Protein AF-A0A8C7NZS8-F1 (afdb_monomer_lite)

pLDDT: mean 78.86, std 17.55, range [35.91, 95.44]

Radius of gyration: 17.17 Å; chains: 1; bounding box: 38×23×52 Å

Structure (mmCIF, N/CA/C/O backbone):
data_AF-A0A8C7NZS8-F1
#
_entry.id   AF-A0A8C7NZS8-F1
#
loop_
_atom_site.group_PDB
_atom_site.id
_atom_site.type_symbol
_atom_site.label_atom_id
_atom_site.label_alt_id
_atom_site.label_comp_id
_atom_site.label_asym_id
_atom_site.label_entity_id
_atom_site.label_seq_id
_atom_site.pdbx_PDB_ins_code
_atom_site.Cartn_x
_atom_site.Cartn_y
_atom_site.C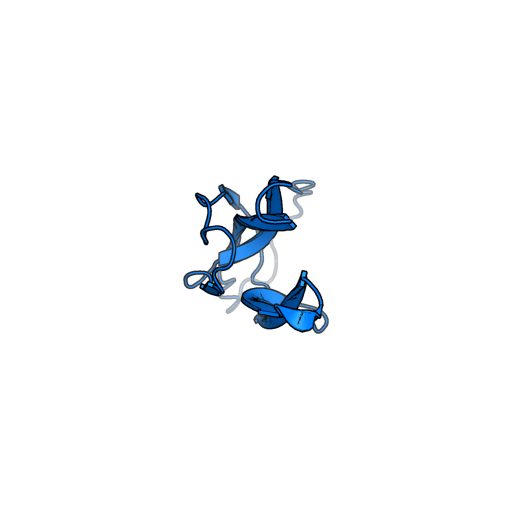artn_z
_atom_site.occupancy
_atom_site.B_iso_or_equiv
_atom_site.auth_seq_id
_atom_site.auth_comp_id
_atom_site.auth_asym_id
_atom_site.auth_atom_id
_atom_site.pdbx_PDB_model_num
ATOM 1 N N . CYS A 1 1 ? -15.276 -1.859 -0.532 1.00 84.25 1 CYS A N 1
ATOM 2 C CA . CYS A 1 1 ? -15.635 -2.904 0.446 1.00 84.25 1 CYS A CA 1
ATOM 3 C C . CYS A 1 1 ? -17.115 -2.789 0.790 1.00 84.25 1 CYS A C 1
ATOM 5 O O . CYS A 1 1 ? -17.632 -1.680 0.685 1.00 84.25 1 CYS A O 1
ATOM 7 N N . PRO A 1 2 ? -17.801 -3.887 1.157 1.00 89.44 2 PRO A N 1
ATOM 8 C CA . PRO A 1 2 ? -19.153 -3.831 1.715 1.00 89.44 2 PRO A CA 1
ATOM 9 C C . PRO A 1 2 ? -19.255 -2.863 2.901 1.00 89.44 2 PRO A C 1
ATOM 11 O O . PRO A 1 2 ? -18.247 -2.544 3.534 1.00 89.44 2 PRO A O 1
ATOM 14 N N . SER A 1 3 ? -20.472 -2.417 3.217 1.00 83.81 3 SER A N 1
ATOM 15 C CA . SER A 1 3 ? -2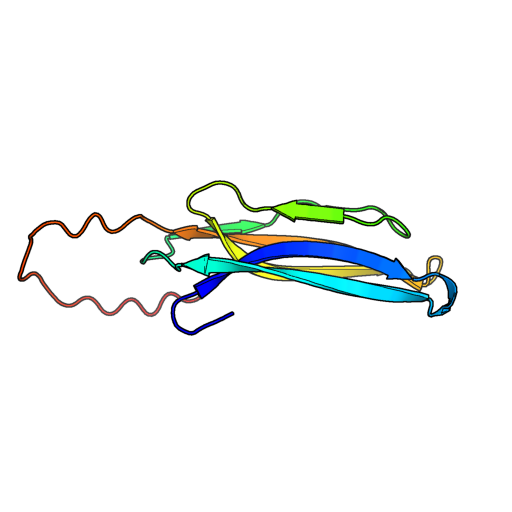0.698 -1.553 4.382 1.00 83.81 3 SER A CA 1
ATOM 16 C C . SER A 1 3 ? -20.162 -2.209 5.662 1.00 83.81 3 SER A C 1
ATOM 18 O O . SER A 1 3 ? -20.300 -3.418 5.849 1.00 83.81 3 SER A O 1
ATOM 20 N N . GLY A 1 4 ? -19.507 -1.421 6.519 1.00 79.25 4 GLY A N 1
ATOM 21 C CA . GLY A 1 4 ? -18.853 -1.914 7.737 1.00 79.25 4 GLY A CA 1
ATOM 22 C C . GLY A 1 4 ? -17.502 -2.611 7.519 1.00 79.25 4 GLY A C 1
ATOM 23 O O . GLY A 1 4 ? -16.961 -3.189 8.459 1.00 79.25 4 GLY A O 1
ATOM 24 N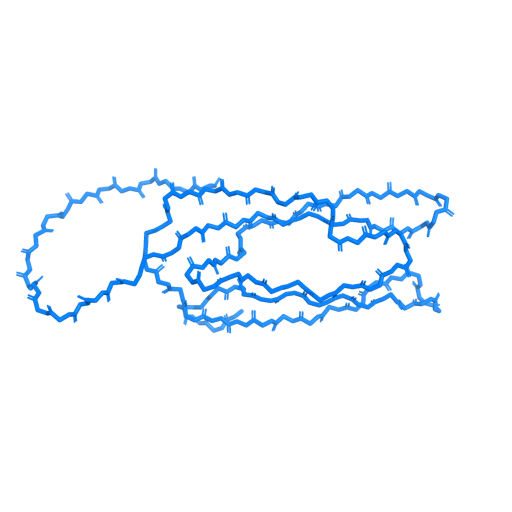 N . GLN A 1 5 ? -16.935 -2.573 6.309 1.00 85.94 5 GLN A N 1
ATOM 25 C CA . GLN A 1 5 ? -15.622 -3.150 6.011 1.00 85.94 5 GLN A CA 1
ATOM 26 C C . GLN A 1 5 ? -14.615 -2.104 5.520 1.00 85.94 5 GLN A C 1
ATOM 28 O O . GLN A 1 5 ? -14.972 -1.126 4.864 1.00 85.94 5 GLN A O 1
ATOM 33 N N . SER A 1 6 ? -13.336 -2.367 5.779 1.00 87.56 6 SER A N 1
ATOM 34 C CA . SER A 1 6 ? -12.194 -1.571 5.322 1.00 87.56 6 SER A CA 1
ATOM 35 C C . SER A 1 6 ? -11.220 -2.432 4.517 1.00 87.56 6 SER A C 1
ATOM 37 O O . SER A 1 6 ? -11.222 -3.663 4.625 1.00 87.56 6 SER A O 1
ATOM 39 N N . ILE A 1 7 ? -10.387 -1.781 3.701 1.00 90.50 7 ILE A N 1
ATOM 40 C CA . ILE A 1 7 ? -9.341 -2.462 2.934 1.00 90.50 7 ILE A CA 1
ATOM 41 C C . ILE A 1 7 ? -8.312 -3.046 3.910 1.00 90.50 7 ILE A C 1
ATOM 43 O O . ILE A 1 7 ? -7.854 -2.380 4.840 1.00 90.50 7 ILE A O 1
ATOM 47 N N . SER A 1 8 ? -7.958 -4.308 3.697 1.00 89.25 8 SER A N 1
ATOM 48 C CA . SER A 1 8 ? -7.003 -5.067 4.512 1.00 89.25 8 SER A CA 1
ATOM 49 C C . SER A 1 8 ? -5.827 -5.624 3.724 1.00 89.25 8 SER A C 1
ATOM 51 O O . SER A 1 8 ? -4.814 -6.005 4.315 1.00 89.25 8 SER A O 1
ATOM 53 N N . ARG A 1 9 ? -5.968 -5.693 2.400 1.00 92.25 9 ARG A N 1
ATOM 54 C CA . ARG A 1 9 ? -4.948 -6.178 1.480 1.00 92.25 9 ARG A CA 1
ATOM 55 C C . ARG A 1 9 ? -5.040 -5.410 0.175 1.00 92.25 9 ARG A C 1
ATOM 57 O O . ARG A 1 9 ? -6.140 -5.183 -0.326 1.00 92.25 9 ARG A O 1
ATOM 64 N N . ILE A 1 10 ? -3.884 -5.062 -0.370 1.00 95.06 10 ILE A N 1
ATOM 65 C CA . ILE A 1 10 ? -3.748 -4.495 -1.707 1.00 95.06 10 ILE A CA 1
ATOM 66 C C . ILE A 1 10 ? -2.690 -5.306 -2.436 1.00 95.06 10 ILE A C 1
ATOM 68 O O . ILE A 1 10 ? -1.572 -5.475 -1.944 1.00 95.06 10 ILE A O 1
ATOM 72 N N . VAL A 1 11 ? -3.047 -5.796 -3.615 1.00 94.31 11 VAL A N 1
ATOM 73 C CA . VAL A 1 11 ? -2.107 -6.396 -4.555 1.00 94.31 11 VAL A CA 1
ATOM 74 C C . VAL A 1 11 ? -2.068 -5.558 -5.802 1.00 94.31 11 VAL A C 1
ATOM 76 O O . VAL A 1 11 ? -3.099 -5.094 -6.288 1.00 94.31 11 VAL A O 1
ATOM 79 N N . SER A 1 12 ? 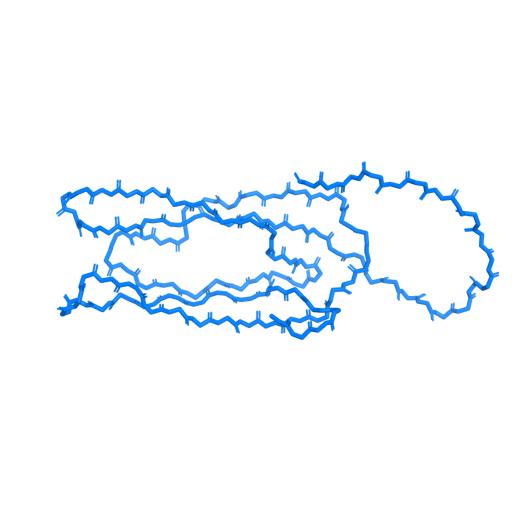-0.856 -5.363 -6.294 1.00 94.44 12 SER A N 1
ATOM 80 C CA . SER A 1 12 ? -0.613 -4.652 -7.528 1.00 94.44 12 SER A CA 1
ATOM 81 C C . SER A 1 12 ? 0.303 -5.461 -8.417 1.00 94.44 12 SER A C 1
ATOM 83 O O . SER A 1 12 ? 1.382 -5.881 -7.991 1.00 94.44 12 SER A O 1
ATOM 85 N N . GLU A 1 13 ? -0.109 -5.613 -9.667 1.00 91.81 13 GLU A N 1
ATOM 86 C CA . GLU A 1 13 ? 0.711 -6.180 -10.728 1.00 91.81 13 GLU A CA 1
ATOM 87 C C . GLU A 1 13 ? 0.970 -5.123 -11.794 1.00 91.81 13 GLU A C 1
ATOM 89 O O . GLU A 1 13 ? 0.091 -4.330 -12.136 1.00 91.81 13 GLU A O 1
ATOM 94 N N . HIS A 1 14 ? 2.197 -5.097 -12.307 1.00 85.81 14 HIS A N 1
ATOM 95 C CA . HIS A 1 14 ? 2.567 -4.204 -13.394 1.00 85.81 14 HIS A CA 1
ATOM 96 C C . HIS A 1 14 ? 2.210 -4.837 -14.738 1.00 85.81 14 HIS A C 1
ATOM 98 O O . HIS A 1 14 ? 2.593 -5.977 -15.004 1.00 85.81 14 HIS A O 1
ATOM 104 N N . HIS A 1 15 ? 1.503 -4.102 -15.594 1.00 85.00 15 HIS A N 1
ATOM 105 C CA . HIS A 1 15 ? 1.133 -4.566 -16.922 1.00 85.00 15 HIS A CA 1
ATOM 106 C C . HIS A 1 15 ? 1.962 -3.852 -17.994 1.00 85.00 15 HIS A C 1
ATOM 108 O O . HIS A 1 15 ? 1.534 -2.845 -18.552 1.00 85.00 15 HIS A O 1
ATOM 114 N N . ASN A 1 16 ? 3.117 -4.428 -18.339 1.00 79.62 16 ASN A N 1
ATOM 115 C CA . ASN A 1 16 ? 4.101 -3.825 -19.254 1.00 79.62 16 ASN A CA 1
ATOM 116 C C . ASN A 1 16 ? 3.494 -3.342 -20.584 1.00 79.62 16 ASN A C 1
ATOM 118 O O . ASN A 1 16 ? 3.801 -2.265 -21.059 1.00 79.62 16 ASN A O 1
ATOM 122 N N . LYS A 1 17 ? 2.560 -4.079 -21.198 1.00 82.81 17 LYS A N 1
ATOM 123 C CA . LYS A 1 17 ? 1.975 -3.640 -22.483 1.00 82.81 17 LYS A CA 1
ATOM 124 C C . LYS A 1 17 ? 1.138 -2.351 -22.371 1.00 82.81 17 LYS A C 1
ATOM 126 O O . LYS A 1 17 ? 0.934 -1.674 -23.374 1.00 82.81 17 LYS A O 1
ATOM 131 N N . HIS A 1 18 ? 0.615 -2.045 -21.186 1.00 80.25 18 HIS A N 1
ATOM 132 C CA . HIS A 1 18 ? -0.178 -0.837 -20.935 1.00 80.25 18 HIS A CA 1
ATOM 133 C C . HIS A 1 18 ? 0.572 0.182 -20.066 1.00 80.25 18 HIS A C 1
ATOM 135 O O . HIS A 1 18 ? 0.021 1.250 -19.836 1.00 80.25 18 HIS A O 1
ATOM 141 N N . GLU A 1 19 ? 1.792 -0.152 -19.614 1.00 81.56 19 GLU A N 1
ATOM 142 C CA . GLU A 1 19 ? 2.625 0.625 -18.683 1.00 81.56 19 GLU A CA 1
ATOM 143 C C . GLU A 1 19 ? 1.819 1.199 -17.502 1.00 81.56 19 GLU A C 1
ATOM 145 O O . GLU A 1 19 ? 1.983 2.340 -17.080 1.00 81.56 19 GLU A O 1
ATOM 150 N N . ASP A 1 20 ? 0.886 0.394 -16.982 1.00 82.94 20 ASP A N 1
ATOM 151 C CA . ASP A 1 20 ? 0.054 0.754 -15.835 1.00 82.94 20 ASP A CA 1
ATOM 152 C C . ASP A 1 20 ? -0.215 -0.472 -14.956 1.00 82.94 20 ASP A C 1
ATOM 154 O O . ASP A 1 20 ? 0.170 -1.605 -15.272 1.00 82.94 20 ASP A O 1
ATOM 158 N N . ARG A 1 21 ? -0.839 -0.249 -13.800 1.00 89.69 21 ARG A N 1
ATOM 159 C CA . ARG A 1 21 ? -0.998 -1.260 -12.753 1.00 89.69 21 ARG A CA 1
ATOM 160 C C . ARG A 1 21 ? -2.418 -1.804 -12.671 1.00 89.69 21 ARG A C 1
ATOM 162 O O . ARG A 1 21 ? -3.391 -1.054 -12.644 1.00 89.69 21 ARG A O 1
ATOM 169 N N . LEU A 1 22 ? -2.509 -3.123 -12.541 1.00 93.00 22 LEU A N 1
ATOM 170 C CA . LEU A 1 22 ? -3.719 -3.832 -12.136 1.00 93.00 22 LEU A CA 1
ATOM 171 C C . LEU A 1 22 ? -3.775 -3.903 -10.610 1.00 93.00 22 LEU A C 1
ATOM 173 O O . LEU A 1 22 ? -2.735 -4.011 -9.956 1.00 93.00 2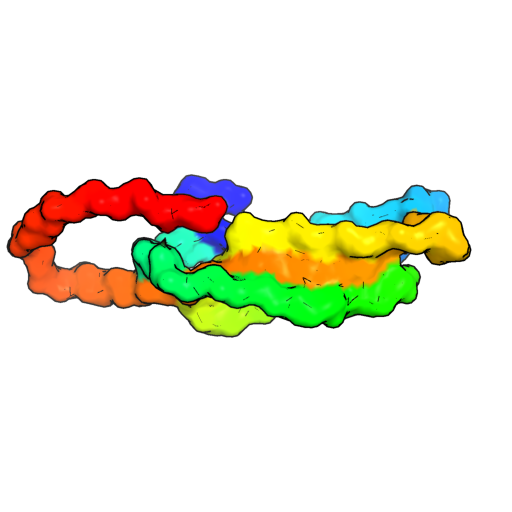2 LEU A O 1
ATOM 177 N N . TRP A 1 23 ? -4.985 -3.844 -10.054 1.00 94.31 23 TRP A N 1
ATOM 178 C CA . TRP A 1 23 ? -5.220 -3.737 -8.615 1.00 94.31 23 TRP A CA 1
ATOM 179 C C . TRP A 1 23 ? -6.227 -4.777 -8.133 1.00 94.31 23 TRP A C 1
ATOM 181 O O . TRP A 1 23 ? -7.315 -4.892 -8.696 1.00 94.31 23 TRP A O 1
ATOM 191 N N . ASP A 1 24 ? -5.880 -5.482 -7.058 1.00 95.44 24 ASP A N 1
ATOM 192 C CA . ASP A 1 24 ? -6.769 -6.389 -6.327 1.00 95.44 24 ASP A CA 1
ATOM 193 C C . ASP A 1 24 ? -6.846 -5.980 -4.848 1.00 95.44 24 ASP A C 1
ATOM 195 O O . ASP A 1 24 ? -5.833 -5.678 -4.208 1.00 95.44 24 ASP A O 1
ATOM 199 N N . PHE A 1 25 ? -8.064 -5.963 -4.305 1.00 94.44 25 PHE A N 1
ATOM 200 C CA . PHE A 1 25 ? -8.367 -5.438 -2.976 1.00 94.44 25 PHE A CA 1
ATOM 201 C C . PHE A 1 25 ? -9.032 -6.503 -2.106 1.00 94.44 25 PHE A C 1
ATOM 203 O O . PHE A 1 25 ? -10.124 -6.984 -2.401 1.00 94.44 25 PHE A O 1
ATOM 210 N N . GLY A 1 26 ? -8.409 -6.803 -0.967 1.00 92.25 26 GLY A N 1
ATOM 211 C CA . GLY A 1 26 ? -9.035 -7.567 0.107 1.00 92.25 26 GLY A CA 1
ATOM 212 C C . GLY A 1 26 ? -9.735 -6.644 1.100 1.00 92.25 26 GLY A C 1
ATOM 213 O O . GLY A 1 26 ? -9.203 -5.595 1.468 1.00 92.25 26 GLY A O 1
ATOM 214 N N . CYS A 1 27 ? -10.915 -7.054 1.558 1.00 90.69 27 CYS A N 1
ATOM 215 C CA . CYS A 1 27 ? -11.705 -6.336 2.555 1.00 90.69 27 CYS A CA 1
ATOM 216 C C . CYS A 1 27 ? -11.836 -7.158 3.839 1.00 90.69 27 CYS A C 1
ATOM 218 O O . CYS A 1 27 ? -11.848 -8.389 3.801 1.00 90.69 27 CYS A O 1
ATOM 220 N N . LYS A 1 28 ? -11.957 -6.483 4.984 1.00 86.06 28 LYS A N 1
ATOM 221 C CA . LYS A 1 28 ? -12.318 -7.112 6.262 1.00 86.06 28 LYS A CA 1
ATOM 222 C C . LYS A 1 28 ? -13.207 -6.203 7.096 1.00 86.06 28 LYS A C 1
ATOM 224 O O . LYS A 1 28 ? -13.221 -4.994 6.875 1.00 86.06 28 LYS A O 1
ATOM 229 N N . ALA A 1 29 ? -13.923 -6.783 8.058 1.00 82.00 29 ALA A N 1
ATOM 230 C CA . ALA A 1 29 ? -14.719 -6.025 9.019 1.00 82.00 29 ALA A CA 1
ATOM 231 C C . ALA A 1 29 ? -13.872 -4.933 9.686 1.00 82.00 29 ALA A C 1
ATOM 233 O O . ALA A 1 29 ? -12.751 -5.184 10.137 1.00 82.00 29 ALA A O 1
ATOM 234 N N . ARG A 1 30 ? -14.410 -3.715 9.716 1.00 70.88 30 ARG A N 1
ATOM 235 C CA . ARG A 1 30 ? -13.830 -2.617 10.478 1.00 70.88 30 ARG A CA 1
ATOM 236 C C . ARG A 1 30 ? -14.184 -2.847 11.942 1.00 70.88 30 ARG A C 1
ATOM 238 O O . ARG A 1 30 ? -15.359 -2.940 12.278 1.00 70.88 30 ARG A O 1
ATOM 245 N N . LEU A 1 31 ? -13.166 -2.959 12.784 1.00 71.00 31 LEU A N 1
ATOM 246 C CA . LEU A 1 31 ? -13.334 -2.959 14.233 1.00 71.00 31 LEU A CA 1
ATOM 247 C C . LEU A 1 31 ? -13.225 -1.499 14.710 1.00 71.00 31 LEU A C 1
ATOM 249 O O . LEU A 1 31 ? -12.563 -0.688 14.055 1.00 71.00 31 LEU A O 1
ATOM 253 N N . ASP A 1 32 ? -13.941 -1.125 15.765 1.00 69.31 32 ASP A N 1
ATOM 254 C CA . ASP A 1 32 ? -14.067 0.283 16.144 1.00 69.31 32 ASP A CA 1
ATOM 255 C C . ASP A 1 32 ? -12.775 0.882 16.722 1.00 69.31 32 ASP A C 1
ATOM 257 O O . ASP A 1 32 ? -11.875 0.197 17.206 1.00 69.31 32 ASP A O 1
ATOM 261 N N . SER A 1 33 ? -12.755 2.217 16.699 1.00 62.84 33 SER A N 1
ATOM 262 C CA . SER A 1 33 ? -11.740 3.118 17.247 1.00 62.84 33 SER A CA 1
ATOM 263 C C . SER A 1 33 ? -10.328 2.930 16.684 1.00 62.84 33 SER A C 1
ATOM 265 O O . SER A 1 33 ? -9.533 2.110 17.142 1.00 62.84 33 SER A O 1
ATOM 267 N N . ALA A 1 34 ? -10.000 3.777 15.709 1.00 61.78 34 ALA A N 1
ATOM 268 C CA . ALA A 1 34 ? -8.636 3.990 15.258 1.00 61.78 34 ALA A CA 1
ATOM 269 C C . ALA A 1 34 ? -7.906 4.915 16.235 1.00 61.78 34 ALA A C 1
ATOM 271 O O . ALA A 1 34 ? -8.390 6.001 16.548 1.00 61.78 34 ALA A O 1
ATOM 272 N N . THR A 1 35 ? -6.753 4.487 16.747 1.00 67.88 35 THR A N 1
ATOM 273 C CA . THR A 1 35 ? -5.994 5.278 17.740 1.00 67.88 35 THR A CA 1
ATOM 274 C C . THR A 1 35 ? -4.560 5.590 17.329 1.00 67.88 35 THR A C 1
ATOM 276 O O . THR A 1 35 ? -4.017 6.578 17.811 1.00 67.88 35 THR A O 1
ATOM 279 N N . ASN A 1 36 ? -3.960 4.814 16.418 1.00 74.62 36 ASN A N 1
ATOM 280 C CA . ASN A 1 36 ? -2.565 4.983 16.002 1.00 74.62 36 ASN A CA 1
ATOM 281 C C . ASN A 1 36 ? -2.437 4.862 14.475 1.00 74.62 36 ASN A C 1
ATOM 283 O O . ASN A 1 36 ? -2.660 3.769 13.956 1.00 74.62 36 ASN A O 1
ATOM 287 N N . CYS A 1 37 ? -2.060 5.950 13.787 1.00 78.31 37 CYS A N 1
ATOM 288 C CA . CYS A 1 37 ? -1.742 5.952 12.352 1.00 78.31 37 CYS A CA 1
ATOM 289 C C . CYS A 1 37 ? -0.230 5.634 12.159 1.00 78.31 37 CYS A C 1
ATOM 291 O O . CYS A 1 37 ? 0.626 6.255 12.793 1.00 78.31 37 CYS A O 1
ATOM 293 N N . PHE A 1 38 ? 0.117 4.678 11.292 1.00 84.69 38 PHE A N 1
ATOM 294 C CA . PHE A 1 38 ? 1.500 4.344 10.901 1.00 84.69 38 PHE A CA 1
ATOM 295 C C . PHE A 1 38 ? 1.625 4.319 9.380 1.00 84.69 38 PHE A C 1
ATOM 297 O O . PHE A 1 38 ? 0.750 3.774 8.717 1.00 84.69 38 PHE A O 1
ATOM 304 N N . THR A 1 39 ? 2.720 4.839 8.824 1.00 90.25 39 THR A N 1
ATOM 305 C CA . THR A 1 39 ? 2.988 4.789 7.378 1.00 90.25 39 THR A CA 1
ATOM 306 C C . THR A 1 39 ? 4.201 3.913 7.092 1.00 90.25 39 THR A C 1
ATOM 308 O O . THR A 1 39 ? 5.254 4.088 7.704 1.00 90.25 39 THR A O 1
ATOM 311 N N . SER A 1 40 ? 4.070 2.987 6.141 1.00 91.50 40 SER A N 1
ATOM 312 C CA . SER A 1 40 ? 5.165 2.108 5.729 1.00 91.50 40 SER A CA 1
ATOM 313 C C . SER A 1 40 ? 6.290 2.858 5.002 1.00 91.50 40 SER A C 1
ATOM 315 O O . SER A 1 40 ? 6.110 3.941 4.437 1.00 91.50 40 SER A O 1
ATOM 317 N N . SER A 1 41 ? 7.454 2.212 4.909 1.00 94.31 41 SER A N 1
ATOM 318 C CA . SER A 1 41 ? 8.403 2.472 3.821 1.00 94.31 41 SER A CA 1
ATOM 319 C C . SER A 1 41 ? 7.790 2.106 2.460 1.00 94.31 41 SER A C 1
ATOM 321 O O . SER A 1 41 ? 6.678 1.572 2.395 1.00 94.31 41 SER A O 1
ATOM 323 N N . HIS A 1 42 ? 8.507 2.381 1.362 1.00 95.06 42 HIS A N 1
ATOM 324 C CA . HIS A 1 42 ? 8.075 1.885 0.055 1.00 95.06 42 HIS A CA 1
ATOM 325 C C . HIS A 1 42 ? 7.970 0.357 0.093 1.00 95.06 42 HIS A C 1
ATOM 327 O O . HIS A 1 42 ? 8.876 -0.313 0.590 1.00 95.06 42 HIS A O 1
ATOM 333 N N . VAL A 1 43 ? 6.845 -0.174 -0.379 1.00 94.88 43 VAL A N 1
ATOM 334 C CA . VAL A 1 43 ? 6.542 -1.612 -0.343 1.00 94.88 43 VAL A CA 1
ATOM 335 C C . VAL A 1 43 ? 6.975 -2.340 -1.613 1.00 94.88 43 VAL A C 1
ATOM 337 O O . VAL A 1 43 ? 6.878 -3.562 -1.685 1.00 94.88 43 VAL A O 1
ATOM 340 N N . ASN A 1 44 ? 7.421 -1.593 -2.622 1.00 94.38 44 ASN A N 1
ATOM 341 C CA . ASN A 1 44 ? 7.894 -2.108 -3.895 1.00 94.38 44 ASN A CA 1
ATOM 342 C C . ASN A 1 44 ? 8.936 -1.175 -4.512 1.00 94.38 44 ASN A C 1
ATOM 344 O O . ASN A 1 44 ? 8.896 0.038 -4.297 1.00 94.38 44 ASN A O 1
ATOM 348 N N . ASP A 1 45 ? 9.777 -1.760 -5.358 1.00 93.44 45 ASP A N 1
ATOM 349 C CA . ASP A 1 45 ? 10.604 -1.034 -6.319 1.00 93.44 45 ASP A CA 1
ATOM 350 C C . ASP A 1 45 ? 9.821 -0.770 -7.619 1.00 93.44 45 ASP A C 1
ATOM 352 O O . ASP A 1 45 ? 8.750 -1.352 -7.857 1.00 93.44 45 ASP A O 1
ATOM 356 N N . PHE A 1 46 ? 10.355 0.098 -8.483 1.00 90.25 46 PHE A N 1
ATOM 357 C CA . PHE A 1 46 ? 9.810 0.313 -9.826 1.00 90.25 46 PHE A CA 1
ATOM 358 C C . PHE A 1 46 ? 9.750 -0.999 -10.613 1.00 90.25 46 PHE A C 1
ATOM 360 O O . PHE A 1 46 ? 10.577 -1.892 -10.436 1.00 90.25 46 PHE A O 1
ATOM 367 N N . ASP A 1 47 ? 8.726 -1.138 -11.452 1.00 87.69 47 ASP A N 1
ATOM 368 C CA . ASP A 1 47 ? 8.485 -2.311 -12.309 1.00 87.69 47 ASP A CA 1
ATOM 369 C C . ASP A 1 47 ? 8.258 -3.620 -11.548 1.00 87.69 47 ASP A C 1
ATOM 371 O O . ASP A 1 47 ? 8.151 -4.692 -12.148 1.00 87.69 47 ASP A O 1
ATOM 375 N N . LYS A 1 48 ? 8.142 -3.554 -10.214 1.00 92.31 48 LYS A N 1
ATOM 376 C CA . LYS A 1 48 ? 7.857 -4.712 -9.370 1.00 92.31 48 LYS A CA 1
ATOM 377 C C . LYS A 1 48 ? 6.399 -4.753 -8.910 1.00 92.31 48 LYS A C 1
ATOM 379 O O . LYS A 1 48 ? 5.814 -3.707 -8.580 1.00 92.31 48 LYS A O 1
ATOM 384 N N . PRO A 1 49 ? 5.806 -5.962 -8.876 1.00 92.38 49 PRO A N 1
ATOM 385 C CA . PRO A 1 49 ? 4.532 -6.184 -8.219 1.00 92.38 49 PRO A CA 1
ATOM 386 C C . PRO A 1 49 ? 4.710 -6.145 -6.700 1.00 92.38 49 PRO A C 1
ATOM 388 O O . PRO A 1 49 ? 5.823 -6.264 -6.181 1.00 92.38 49 PRO A O 1
ATOM 391 N N . PHE A 1 50 ? 3.600 -6.036 -5.983 1.00 94.06 50 PHE A N 1
ATOM 392 C CA . PHE A 1 50 ? 3.584 -6.267 -4.544 1.00 94.06 50 PHE A CA 1
ATOM 393 C C . PHE A 1 50 ? 2.272 -6.892 -4.100 1.00 94.06 50 PHE A C 1
ATOM 395 O O . PHE A 1 50 ? 1.221 -6.681 -4.701 1.00 94.06 50 PHE A O 1
ATOM 402 N N . ASN A 1 51 ? 2.348 -7.625 -2.995 1.00 93.44 51 ASN A N 1
ATOM 403 C CA . ASN A 1 51 ? 1.197 -8.095 -2.246 1.00 93.44 51 ASN A CA 1
ATOM 404 C C . ASN A 1 51 ? 1.380 -7.640 -0.804 1.00 93.44 51 ASN A C 1
ATOM 406 O O . ASN A 1 51 ? 2.233 -8.168 -0.091 1.00 93.44 51 ASN A O 1
ATOM 410 N N . TYR A 1 52 ? 0.620 -6.623 -0.409 1.00 88.12 52 TYR A N 1
ATOM 411 C CA . TYR A 1 52 ? 0.735 -6.033 0.910 1.00 88.12 52 TYR A CA 1
ATOM 412 C C . TYR A 1 52 ? -0.518 -6.323 1.726 1.00 88.12 52 TYR A C 1
ATOM 414 O O . TYR A 1 52 ? -1.628 -5.933 1.356 1.00 88.12 52 TYR A O 1
ATOM 422 N N . GLN A 1 53 ? -0.327 -7.004 2.852 1.00 87.19 53 GLN A N 1
ATOM 423 C CA . GLN A 1 53 ? -1.390 -7.379 3.771 1.00 87.19 53 GLN A CA 1
ATOM 424 C C . GLN A 1 53 ? -1.114 -6.788 5.148 1.00 87.19 53 GLN A C 1
ATOM 426 O O . GLN A 1 53 ? -0.020 -6.937 5.692 1.00 87.19 53 GLN A O 1
ATOM 431 N N . CYS A 1 54 ? -2.125 -6.141 5.723 1.00 81.06 54 CYS A N 1
ATOM 432 C CA . CYS A 1 54 ? -2.012 -5.611 7.072 1.00 81.06 54 CYS A CA 1
ATOM 433 C C . CYS A 1 54 ? -1.935 -6.745 8.100 1.00 81.06 54 CYS A C 1
ATOM 435 O O . CYS A 1 54 ? -2.690 -7.722 7.986 1.00 81.06 54 CYS A O 1
ATOM 437 N N . PRO A 1 55 ? -1.122 -6.579 9.156 1.00 76.12 55 PRO A N 1
ATOM 438 C CA . PRO A 1 55 ? -1.218 -7.393 10.358 1.00 76.12 55 PRO A CA 1
ATOM 439 C C . PRO A 1 55 ? -2.645 -7.437 10.932 1.00 76.12 55 PRO A C 1
ATOM 441 O O . PRO A 1 55 ? -3.515 -6.604 10.629 1.00 76.12 55 PRO A O 1
ATOM 444 N N . SER A 1 56 ? -2.894 -8.427 11.791 1.00 75.12 56 SER A N 1
ATOM 445 C CA . SER A 1 56 ? -4.145 -8.520 12.548 1.00 75.12 56 SER A CA 1
ATOM 446 C C . SER A 1 56 ? -4.428 -7.207 13.280 1.00 75.12 56 SER A C 1
ATOM 448 O O . SER A 1 56 ? -3.507 -6.529 13.729 1.00 75.12 56 SER A O 1
ATOM 450 N N . HIS A 1 57 ? -5.709 -6.844 13.378 1.00 77.62 57 HIS A N 1
ATOM 451 C CA . HIS A 1 57 ? -6.147 -5.603 14.029 1.00 77.62 57 HIS A CA 1
ATOM 452 C C . HIS A 1 57 ? -5.621 -4.308 13.388 1.00 77.62 57 HIS A C 1
ATOM 454 O O . HIS A 1 57 ? -5.551 -3.291 14.062 1.00 77.62 57 HIS A O 1
ATOM 460 N N . GLN A 1 58 ? -5.272 -4.305 12.096 1.00 83.81 58 GLN A N 1
ATOM 461 C CA . GLN A 1 58 ? -4.958 -3.069 11.362 1.00 83.81 58 GLN A CA 1
ATOM 462 C C . GLN A 1 58 ? -5.704 -2.962 10.034 1.00 83.81 58 GLN A C 1
ATOM 464 O O . GLN A 1 58 ? -5.898 -3.971 9.360 1.00 83.81 58 GLN A O 1
ATOM 469 N N . VAL A 1 59 ? -6.106 -1.764 9.626 1.00 86.12 59 VAL A N 1
ATOM 470 C CA . VAL A 1 59 ? -6.739 -1.512 8.316 1.00 86.12 59 VAL A CA 1
ATOM 471 C C . VAL A 1 59 ? -5.964 -0.454 7.544 1.00 86.12 59 VAL A C 1
ATOM 473 O O . VAL A 1 59 ? -5.311 0.386 8.156 1.00 86.12 59 VAL A O 1
ATOM 476 N N . ILE A 1 60 ? -6.030 -0.494 6.211 1.00 88.44 60 ILE A N 1
ATOM 477 C CA . ILE A 1 60 ? -5.430 0.538 5.355 1.00 88.44 60 ILE A CA 1
ATOM 478 C C . ILE A 1 60 ? -6.352 1.752 5.342 1.00 88.44 60 ILE A C 1
ATOM 480 O O . ILE A 1 60 ? -7.530 1.627 4.999 1.00 88.44 60 ILE A O 1
ATOM 484 N N . THR A 1 61 ? -5.803 2.914 5.681 1.00 87.19 61 THR A N 1
ATOM 485 C CA . THR A 1 61 ? -6.524 4.196 5.697 1.00 87.19 61 THR A CA 1
ATOM 486 C C . THR A 1 61 ? -5.923 5.240 4.767 1.00 87.19 61 THR A C 1
ATOM 488 O O . THR A 1 61 ? -6.600 6.201 4.417 1.00 87.19 61 THR A O 1
ATOM 491 N N . GLY A 1 62 ? -4.705 5.014 4.268 1.00 89.25 62 GLY A N 1
ATOM 492 C CA . GLY A 1 62 ? -4.072 5.898 3.294 1.00 89.25 62 GLY A CA 1
ATOM 493 C C . GLY A 1 62 ? -3.147 5.172 2.327 1.00 89.25 62 GLY A C 1
ATOM 494 O O . GLY A 1 62 ? -2.656 4.073 2.592 1.00 89.25 62 GLY A O 1
ATOM 495 N N . MET A 1 63 ? -2.902 5.815 1.190 1.00 93.25 63 MET A N 1
ATOM 496 C CA . MET A 1 63 ? -2.024 5.339 0.126 1.00 93.25 63 MET A CA 1
ATOM 497 C C . MET A 1 63 ? -1.272 6.531 -0.460 1.00 93.25 63 MET A C 1
ATOM 499 O O . MET A 1 63 ? -1.873 7.552 -0.787 1.00 93.25 63 MET A O 1
ATOM 503 N N . ASN A 1 64 ? 0.043 6.404 -0.590 1.00 94.38 64 ASN A N 1
ATOM 504 C CA . ASN A 1 64 ? 0.912 7.424 -1.164 1.00 94.38 64 ASN A CA 1
ATOM 505 C C . ASN A 1 64 ? 1.834 6.785 -2.203 1.00 94.38 64 ASN A C 1
ATOM 507 O O . ASN A 1 64 ? 2.316 5.672 -2.000 1.00 94.38 64 ASN A O 1
ATOM 511 N N . SER A 1 65 ? 2.086 7.490 -3.302 1.00 94.12 65 SER A N 1
ATOM 512 C CA . SER A 1 65 ? 2.982 7.023 -4.358 1.00 94.12 65 SER A CA 1
ATOM 513 C C . SER A 1 65 ? 4.056 8.034 -4.697 1.00 94.12 65 SER A C 1
ATOM 515 O O . SER A 1 65 ? 3.787 9.235 -4.734 1.00 94.12 65 SER A O 1
ATOM 517 N N . TYR A 1 66 ? 5.221 7.523 -5.079 1.00 94.75 66 TYR A N 1
ATOM 518 C CA . TYR A 1 66 ? 6.239 8.274 -5.799 1.00 94.75 66 TYR A CA 1
ATOM 519 C C . TYR A 1 66 ? 6.352 7.742 -7.229 1.00 94.75 66 TYR A C 1
ATOM 521 O O . TYR A 1 66 ? 6.412 6.532 -7.434 1.00 94.75 66 TYR A O 1
ATOM 529 N N . HIS A 1 67 ? 6.350 8.643 -8.210 1.00 91.62 67 HIS A N 1
ATOM 530 C CA . HIS A 1 67 ? 6.461 8.320 -9.631 1.00 91.62 67 HIS A CA 1
ATOM 531 C C . HIS A 1 67 ? 7.811 8.781 -10.180 1.00 91.62 67 HIS A C 1
ATOM 533 O O . HIS A 1 67 ? 8.255 9.885 -9.860 1.00 91.62 67 HIS A O 1
ATOM 539 N N . GLU A 1 68 ? 8.431 7.960 -11.027 1.00 90.06 68 GLU A N 1
ATOM 540 C CA . GLU A 1 68 ? 9.663 8.307 -11.736 1.00 90.06 68 GLU A CA 1
ATOM 541 C C . GLU A 1 68 ? 9.495 8.099 -13.244 1.00 90.06 68 GLU A C 1
ATOM 543 O O . GLU A 1 68 ? 9.298 6.973 -13.700 1.00 90.06 68 GLU A O 1
ATOM 548 N N . ASN A 1 69 ? 9.657 9.176 -14.019 1.00 85.56 69 ASN A N 1
ATOM 549 C CA . ASN A 1 69 ? 9.488 9.174 -15.478 1.00 85.56 69 ASN A CA 1
ATOM 550 C C . ASN A 1 69 ? 10.439 8.204 -16.197 1.00 85.56 69 ASN A C 1
ATOM 552 O O . ASN A 1 69 ? 10.106 7.658 -17.235 1.00 85.56 69 ASN A O 1
ATOM 556 N N . ARG A 1 70 ? 11.643 7.943 -15.665 1.00 84.88 70 ARG A N 1
ATOM 557 C CA . ARG A 1 70 ? 12.569 6.991 -16.306 1.00 84.88 70 ARG A CA 1
ATOM 558 C C . ARG A 1 70 ? 11.977 5.581 -16.390 1.00 84.88 70 ARG A C 1
ATOM 560 O O . ARG A 1 70 ? 12.242 4.868 -17.353 1.00 84.88 70 ARG A O 1
ATOM 567 N N . HIS A 1 71 ? 11.227 5.197 -15.366 1.00 78.50 71 HIS A N 1
ATOM 568 C CA . HIS A 1 71 ? 10.547 3.911 -15.284 1.00 78.50 71 HIS A CA 1
ATOM 569 C C . HIS A 1 71 ? 9.087 4.001 -15.741 1.00 78.50 71 HIS A C 1
ATOM 571 O O . HIS A 1 71 ? 8.447 2.971 -15.888 1.00 78.50 71 HIS A O 1
ATOM 577 N N . GLU A 1 72 ? 8.545 5.215 -15.902 1.00 85.69 72 GLU A N 1
ATOM 578 C CA . GLU A 1 72 ? 7.112 5.489 -16.081 1.00 85.69 72 GLU A CA 1
ATOM 579 C C . GLU A 1 72 ? 6.229 4.740 -15.059 1.00 85.69 72 GLU A C 1
ATOM 581 O O . GLU A 1 72 ? 5.079 4.391 -15.304 1.00 85.69 72 GLU A O 1
ATOM 586 N N . ASN A 1 73 ? 6.758 4.518 -13.850 1.00 84.62 73 ASN A N 1
ATOM 587 C CA . ASN A 1 73 ? 6.138 3.646 -12.856 1.00 84.62 73 ASN A CA 1
ATOM 588 C C . ASN A 1 73 ? 6.107 4.290 -11.468 1.00 84.62 73 ASN A C 1
ATOM 590 O O . ASN A 1 73 ? 6.605 5.397 -11.258 1.00 84.62 73 ASN A O 1
ATOM 594 N N . ARG A 1 74 ? 5.457 3.621 -10.514 1.00 91.81 74 ARG A N 1
ATOM 595 C CA . ARG A 1 74 ? 5.181 4.116 -9.167 1.00 91.81 74 ARG A CA 1
ATOM 596 C C . ARG A 1 74 ? 5.677 3.139 -8.100 1.00 91.81 74 ARG A C 1
ATOM 598 O O . ARG A 1 74 ? 5.430 1.932 -8.189 1.00 91.81 74 ARG A O 1
ATOM 605 N N . THR A 1 75 ? 6.312 3.670 -7.063 1.00 94.56 75 THR A N 1
ATOM 606 C CA . THR A 1 75 ? 6.520 2.984 -5.782 1.00 94.56 75 THR A CA 1
ATOM 607 C C . THR A 1 75 ? 5.468 3.447 -4.783 1.00 94.56 75 THR A C 1
ATOM 609 O O . THR A 1 75 ? 4.965 4.568 -4.877 1.00 94.56 75 THR A O 1
ATOM 612 N N . TRP A 1 76 ? 5.100 2.582 -3.839 1.00 95.44 76 TRP A N 1
ATOM 613 C CA . TRP A 1 76 ? 3.926 2.794 -2.990 1.00 95.44 76 TRP A CA 1
ATOM 614 C C . TRP A 1 76 ? 4.245 2.710 -1.505 1.00 95.44 76 TRP A C 1
ATOM 616 O O . TRP A 1 76 ? 5.044 1.883 -1.075 1.00 95.44 76 TRP A O 1
ATOM 626 N N . LYS A 1 77 ? 3.577 3.549 -0.718 1.00 95.19 77 LYS A N 1
ATOM 627 C CA . LYS A 1 77 ? 3.515 3.511 0.744 1.00 95.19 77 LYS A CA 1
ATOM 628 C C . LYS A 1 77 ? 2.059 3.447 1.171 1.00 95.19 77 LYS A C 1
ATOM 630 O O . LYS A 1 77 ? 1.191 4.030 0.520 1.00 95.19 77 LYS A O 1
ATOM 635 N N . PHE A 1 78 ? 1.810 2.803 2.298 1.00 92.75 78 PHE A N 1
ATOM 636 C CA . PHE A 1 78 ? 0.472 2.685 2.858 1.00 92.75 78 PHE A CA 1
ATOM 637 C C . PHE A 1 78 ? 0.448 3.201 4.287 1.00 92.75 78 PHE A C 1
ATOM 639 O O . PHE A 1 78 ? 1.408 3.018 5.037 1.00 92.75 78 PHE A O 1
ATOM 646 N N . THR A 1 79 ? -0.657 3.848 4.637 1.00 90.00 79 THR A N 1
ATOM 647 C CA . THR A 1 79 ? -0.964 4.271 6.000 1.00 90.00 79 THR A CA 1
ATOM 648 C C . THR A 1 79 ? -1.984 3.312 6.589 1.00 90.00 79 THR A C 1
ATOM 650 O O . THR A 1 79 ? -2.949 2.933 5.918 1.00 90.00 79 THR A O 1
ATOM 653 N N . PHE A 1 80 ? -1.753 2.916 7.834 1.00 87.31 80 PHE A N 1
ATOM 654 C CA . PHE A 1 80 ? -2.575 1.966 8.561 1.00 87.31 80 PHE A CA 1
ATOM 655 C C . PHE A 1 80 ? -3.010 2.533 9.886 1.00 87.31 80 PHE A C 1
ATOM 657 O O . PHE A 1 80 ? -2.280 3.300 10.512 1.00 87.31 80 PHE A O 1
ATOM 664 N N . GLU A 1 81 ? -4.141 2.030 10.351 1.00 84.50 81 GLU A N 1
ATOM 665 C CA . GLU A 1 81 ? -4.647 2.296 11.683 1.00 84.50 81 GLU A CA 1
ATOM 666 C C . GLU A 1 81 ? -4.885 0.996 12.432 1.00 84.50 81 GLU A C 1
ATOM 668 O O . GLU A 1 81 ? -5.462 0.052 11.884 1.00 84.50 81 GLU A O 1
ATOM 673 N N . SER A 1 82 ? -4.461 0.961 13.696 1.00 82.75 82 SER A N 1
ATOM 674 C CA . SER A 1 82 ? -4.870 -0.095 14.621 1.00 82.75 82 SER A CA 1
ATOM 675 C C . SER A 1 82 ? -6.362 0.017 14.910 1.00 82.75 82 SER A C 1
ATOM 677 O O . SER A 1 82 ? -6.836 1.086 15.286 1.00 82.75 82 SER A O 1
ATOM 679 N N . VAL A 1 83 ? -7.072 -1.096 14.778 1.00 75.81 83 VAL A N 1
ATOM 680 C CA . VAL A 1 83 ? -8.492 -1.243 15.086 1.00 75.81 83 VAL A CA 1
ATOM 681 C C . VAL A 1 83 ? -8.639 -2.134 16.314 1.00 75.81 83 VAL A C 1
ATOM 683 O O . VAL A 1 83 ? -8.027 -3.199 16.383 1.00 75.81 83 VAL A O 1
ATOM 686 N N . HIS A 1 84 ? -9.427 -1.723 17.302 1.00 68.81 84 HIS A N 1
ATOM 687 C CA . HIS A 1 84 ? -9.621 -2.531 18.506 1.00 68.81 84 HIS A CA 1
ATOM 688 C C . HIS A 1 84 ? -10.803 -3.465 18.314 1.00 68.81 84 HIS A C 1
ATOM 690 O O . HIS A 1 84 ? -11.880 -3.040 17.905 1.00 68.81 84 HIS A O 1
ATOM 696 N N . GLU A 1 85 ? -10.621 -4.749 18.628 1.00 60.44 85 GLU A N 1
ATOM 697 C 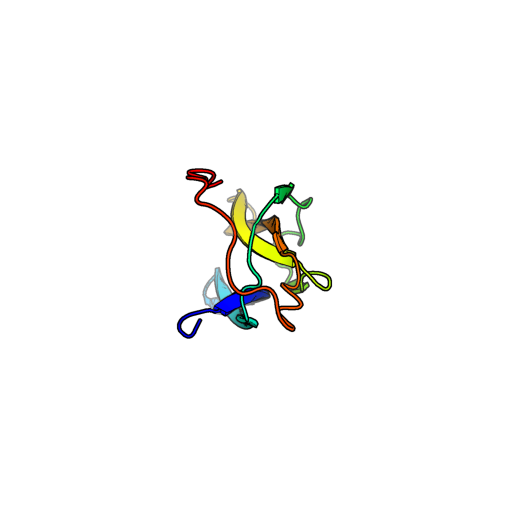CA . GLU A 1 85 ? -11.764 -5.647 18.763 1.00 60.44 85 GLU A CA 1
ATOM 698 C C . GLU A 1 85 ? -12.615 -5.169 19.933 1.00 60.44 85 GLU A C 1
ATOM 700 O O . GLU A 1 85 ? -12.276 -5.376 21.100 1.00 60.44 85 GLU A O 1
ATOM 705 N N . ASN A 1 86 ? -13.752 -4.558 19.619 1.00 54.81 86 ASN A N 1
ATOM 706 C CA . ASN A 1 86 ? -14.829 -4.441 20.577 1.00 54.81 86 ASN A CA 1
ATOM 707 C C . ASN A 1 86 ? -15.322 -5.856 20.885 1.00 54.81 86 ASN A C 1
ATOM 709 O O . ASN A 1 86 ? -16.195 -6.389 20.200 1.00 54.81 86 ASN A O 1
ATOM 713 N N . LYS A 1 87 ? -14.767 -6.476 21.930 1.00 48.66 87 LYS A N 1
ATOM 714 C CA . LYS A 1 87 ? -15.406 -7.606 22.607 1.00 48.66 87 LYS A CA 1
ATOM 715 C C . LYS A 1 87 ? -16.659 -7.077 23.300 1.00 48.66 87 LYS A C 1
ATOM 717 O O . LYS A 1 87 ? -16.680 -6.888 24.509 1.00 48.66 87 LYS A O 1
ATOM 722 N N . HIS A 1 88 ? -17.692 -6.772 22.522 1.00 50.72 88 HIS A N 1
ATOM 723 C CA . HIS A 1 88 ? -19.011 -6.466 23.052 1.00 50.72 88 HIS A CA 1
ATOM 724 C C . HIS A 1 88 ? -19.701 -7.778 23.438 1.00 50.72 88 HIS A C 1
ATOM 726 O O . HIS A 1 88 ? -20.670 -8.196 22.813 1.00 50.72 88 HIS A O 1
ATOM 732 N N . GLU A 1 89 ? -19.213 -8.413 24.502 1.00 47.97 89 GLU A N 1
ATOM 733 C CA . GLU A 1 89 ? -20.109 -9.124 25.406 1.00 47.97 89 GLU A CA 1
ATOM 734 C C . GLU A 1 89 ? -20.393 -8.188 26.584 1.00 47.97 89 GLU A C 1
ATOM 736 O O . GLU A 1 89 ? -19.537 -7.895 27.411 1.00 47.97 89 GLU A O 1
ATOM 741 N N . ASP A 1 90 ? -21.616 -7.662 26.560 1.00 50.50 90 ASP A N 1
ATOM 742 C CA . ASP A 1 90 ? -22.363 -7.131 27.697 1.00 50.50 90 ASP A CA 1
ATOM 743 C C . ASP A 1 90 ? -21.775 -5.960 28.499 1.00 50.50 90 ASP A C 1
ATOM 745 O O . ASP A 1 90 ? -21.398 -6.116 29.651 1.00 50.50 90 ASP A O 1
ATOM 749 N N . LEU A 1 91 ? -21.833 -4.742 27.948 1.00 45.34 91 LEU A N 1
ATOM 750 C CA . LEU A 1 91 ? -22.060 -3.547 28.774 1.00 45.34 91 LEU A CA 1
ATOM 751 C C . LEU A 1 91 ? -22.970 -2.565 28.037 1.00 45.34 91 LEU A C 1
ATOM 753 O O . LEU A 1 91 ? -22.548 -1.613 27.376 1.00 45.34 91 LEU A O 1
ATOM 757 N N . ARG A 1 92 ? -24.270 -2.818 28.182 1.00 48.22 92 ARG A N 1
ATOM 758 C CA . ARG A 1 92 ? -25.323 -1.822 27.995 1.00 48.22 92 ARG A CA 1
ATOM 759 C C . ARG A 1 92 ? -24.978 -0.609 28.875 1.00 48.22 92 ARG A C 1
ATOM 761 O O . ARG A 1 92 ? -24.885 -0.743 30.091 1.00 48.22 92 ARG A O 1
ATOM 768 N N . TRP A 1 93 ? -24.846 0.554 28.238 1.00 47.31 93 TRP A N 1
ATOM 769 C CA . TRP A 1 93 ? -24.666 1.888 28.828 1.00 47.31 93 TRP A CA 1
ATOM 770 C C . TRP A 1 93 ? -23.263 2.237 29.342 1.00 47.31 93 TRP A C 1
ATOM 772 O O . TRP A 1 93 ? -22.897 1.883 30.458 1.00 47.31 93 TRP A O 1
ATOM 782 N N . LYS A 1 94 ? -22.552 3.096 28.592 1.00 37.75 94 LYS A N 1
ATOM 783 C CA . LYS A 1 94 ? -21.873 4.282 29.148 1.00 37.75 94 LYS A CA 1
ATOM 784 C C . LYS A 1 94 ? -21.422 5.254 28.044 1.00 37.75 94 LYS A C 1
ATOM 786 O O . LYS A 1 94 ? -20.546 4.949 27.253 1.00 37.75 94 LYS A O 1
ATOM 791 N N . TYR A 1 95 ? -22.055 6.427 28.061 1.00 35.91 95 TYR A N 1
ATOM 792 C CA . TYR A 1 95 ? -21.496 7.751 27.769 1.00 35.91 95 TYR A CA 1
ATOM 793 C C . TYR A 1 95 ? -20.702 7.973 26.467 1.00 35.91 95 TYR A C 1
ATOM 795 O O . TYR A 1 95 ? -19.495 7.788 26.392 1.00 35.91 95 TYR A O 1
ATOM 803 N N . GLN A 1 96 ? -21.419 8.518 25.481 1.00 47.09 96 GLN A N 1
ATOM 804 C CA . GLN A 1 96 ? -21.180 9.846 24.900 1.00 47.09 96 GLN A CA 1
ATOM 805 C C . GLN A 1 96 ? -19.744 10.392 25.008 1.00 47.09 96 GLN A C 1
ATOM 807 O O . GLN A 1 96 ? -19.421 11.099 25.957 1.00 47.09 96 GLN A O 1
ATOM 812 N N . TYR A 1 97 ? -18.941 10.168 23.968 1.00 37.19 97 TYR A N 1
ATOM 813 C CA . TYR A 1 97 ? -17.829 11.048 23.621 1.00 37.19 97 TYR A CA 1
ATOM 814 C C . TYR A 1 97 ? -17.799 11.262 22.110 1.00 37.19 97 TYR A C 1
ATOM 816 O O . TYR A 1 97 ? -17.735 10.321 21.323 1.00 37.19 97 TYR A O 1
ATOM 824 N N . TRP A 1 98 ? -17.869 12.534 21.727 1.00 42.25 98 TRP A N 1
ATOM 825 C CA . TRP A 1 98 ? -17.533 13.006 20.396 1.00 42.25 98 TRP A CA 1
ATOM 826 C C . TRP A 1 98 ? -16.040 12.760 20.180 1.00 42.25 98 TRP A C 1
ATOM 828 O O . TRP A 1 98 ? -15.207 13.376 20.843 1.00 42.25 98 TRP A O 1
ATOM 838 N N . ALA A 1 99 ? -15.703 11.851 19.274 1.00 39.34 99 ALA A N 1
ATOM 839 C CA . ALA A 1 99 ? -14.359 11.740 18.734 1.00 39.34 99 ALA A CA 1
ATOM 840 C C . ALA A 1 99 ? -14.429 12.056 17.240 1.00 39.34 99 ALA A C 1
ATOM 842 O O . ALA A 1 99 ? -14.449 11.169 16.393 1.00 39.34 99 ALA A O 1
ATOM 843 N N . GLU A 1 100 ? -14.464 13.349 16.922 1.00 38.97 100 GLU A N 1
ATOM 844 C CA . GLU A 1 100 ? -13.917 13.829 15.656 1.00 38.97 100 GLU A CA 1
ATOM 845 C C . GLU A 1 100 ? -12.404 13.604 15.706 1.00 38.97 100 GLU A C 1
ATOM 847 O O . GLU A 1 100 ? -11.647 14.454 16.170 1.00 38.97 100 GLU A O 1
ATOM 852 N N . ARG A 1 101 ? -11.961 12.407 15.326 1.00 45.28 101 ARG A N 1
ATOM 853 C CA . ARG A 1 101 ? -10.552 12.107 15.054 1.00 45.28 101 ARG A CA 1
ATOM 854 C C . ARG A 1 101 ? -10.485 11.182 13.862 1.00 45.28 101 ARG A C 1
ATOM 856 O O . ARG A 1 101 ? -10.296 9.975 13.980 1.00 45.28 101 ARG A O 1
ATOM 863 N N . SER A 1 102 ? -10.704 11.800 12.719 1.00 41.34 102 SER A N 1
ATOM 864 C CA . SER A 1 102 ? -10.226 11.290 11.450 1.00 41.34 102 SER A CA 1
ATOM 865 C C . SER A 1 102 ? -8.717 11.559 11.403 1.00 41.34 102 SER A C 1
ATOM 867 O O . SER A 1 102 ? -8.275 12.632 11.827 1.00 41.34 102 SER A O 1
ATOM 869 N N . CYS A 1 103 ? -7.938 10.590 10.920 1.00 48.56 103 CYS A N 1
ATOM 870 C CA . CYS A 1 103 ? -6.825 10.955 10.051 1.00 48.56 103 CYS A CA 1
ATOM 871 C C . CYS A 1 103 ? -7.461 11.772 8.877 1.00 48.56 103 CYS A C 1
ATOM 873 O O . CYS A 1 103 ? -6.871 12.800 8.500 1.00 48.56 103 CYS A O 1
#

InterPro domains:
  IPR026645 Dermatopontin [PF14704] (1-79)
  IPR026645 Dermatopontin [PTHR15040] (1-78)

Organism: Oncorhynchus mykiss (NCBI:txid8022)

Foldseek 3Di:
DPPQKAWFKWKWAQDVVVRDIDIDTDIDGFADDFDDKDKDDFQDDQNDIGIDGDDPQKGWDDKDWDADPVSNGITIMTIMTGHDHPPPPDDDDDDDDDDPDDD

Sequence (103 aa):
CPSGQSISRIVSEHHNKHEDRLWDFGCKARLDSATNCFTSSHVNDFDKPFNYQCPSHQVITGMNSYHENRHENRTWKFTFESVHENKHEDLRWKYQYWAERSC

Secondary structure (DSSP, 8-state):
--TTEEEEEEEEEEEGGGTEEEEEEEEEEPPS-EEEEEE-S-S--TT--EEEEPPTTEEEEEEEEEEETTTTEEEEEEEEEEE-----SS-------------